Protein AF-A0A1Y0VPX9-F1 (afdb_monomer)

Mean predicted aligned error: 4.16 Å

Solvent-accessible surface area (backbone atoms only — not comparable to full-atom values): 6638 Å² total; per-residue (Å²): 133,86,56,52,76,47,76,41,86,76,48,76,58,54,64,61,51,47,68,60,52,68,70,42,93,64,43,38,78,47,42,85,48,92,43,40,40,33,43,27,48,52,93,60,50,62,29,54,51,51,52,51,52,26,60,75,69,72,46,58,39,78,80,31,79,42,78,36,53,37,75,62,33,48,64,30,24,77,56,24,58,38,17,31,15,35,50,76,26,49,72,76,38,40,74,61,27,83,36,72,36,44,26,84,90,64,50,12,70,58,55,45,50,31,67,75,70,73,102

Foldseek 3Di:
DQKDKDFDVVQVCVVVVCVVCVPPPQWDWDDPDPGMIITHGPPDALLVVLVVVCVVVVNQLANDEEEDADPSCLSNQVSHNAYEYEQNHDPVSRVSGPYYFYHPVVPRVVVCVCVVVVD

Radius of gyration: 16.03 Å; Cα contacts (8 Å, |Δi|>4): 208; chains: 1; bounding box: 40×37×34 Å

Sequence (119 aa):
MNGIIIFDTPNSHLKQITAKLSRIKNLDISSSNTNNIELIPKNINKSTAIKSIQQEFNIPSSRTISFGDGLNDIEMFQQSGISVAMGNSPETVKKYANHVTDSNLEDGIANFLIQYFHI

Nearest PDB structures (foldseek):
  1nrw-assembly1_A  TM=9.227E-01  e=1.688E-09  Bacillus subtilis
  3niw-assembly1_A  TM=8.679E-01  e=1.804E-09  Bacteroides thetaiotaomicron
  1nf2-assembly1_A  TM=7.818E-01  e=8.109E-10  Thermotoga maritima
  2hf2-assembly2_B  TM=7.514E-01  e=4.132E-08  Escherichia coli K-12
  3r4c-assembly1_A  TM=8.508E-01  e=3.259E-07  Bacteroides thetaiotaomicron

InterPro domains:
  IPR006379 HAD-superfamily hydrolase, subfamily IIB [TIGR01484] (14-86)
  IPR023214 HAD superfamily [G3DSA:3.40.50.1000] (44-113)
  IPR036412 HAD-like superfamily [SSF56784] (4-117)

Structure (mmCIF, N/CA/C/O backbone):
data_AF-A0A1Y0VPX9-F1
#
_entry.id   AF-A0A1Y0VPX9-F1
#
loop_
_atom_site.group_PDB
_atom_site.id
_atom_site.type_symbol
_atom_site.label_atom_id
_atom_site.label_alt_id
_atom_site.label_comp_id
_atom_site.label_asym_id
_atom_site.label_entity_id
_atom_site.label_seq_id
_atom_site.pdbx_PDB_ins_code
_atom_site.Cartn_x
_atom_site.Cartn_y
_atom_site.Cartn_z
_atom_site.occupancy
_atom_site.B_iso_or_equiv
_atom_site.auth_seq_id
_atom_site.auth_comp_id
_atom_site.auth_asym_id
_atom_site.auth_atom_id
_atom_site.pdbx_PDB_model_num
ATOM 1 N N . MET A 1 1 ? -9.250 17.513 -1.512 1.00 46.19 1 MET A N 1
ATOM 2 C CA . MET A 1 1 ? -7.832 17.157 -1.294 1.00 46.19 1 MET A CA 1
ATOM 3 C C . MET A 1 1 ? -7.460 17.721 0.070 1.00 46.19 1 MET A C 1
ATOM 5 O O . MET A 1 1 ? -7.399 18.934 0.191 1.00 46.19 1 MET A O 1
ATOM 9 N N . ASN A 1 2 ? -7.355 16.882 1.106 1.00 61.69 2 A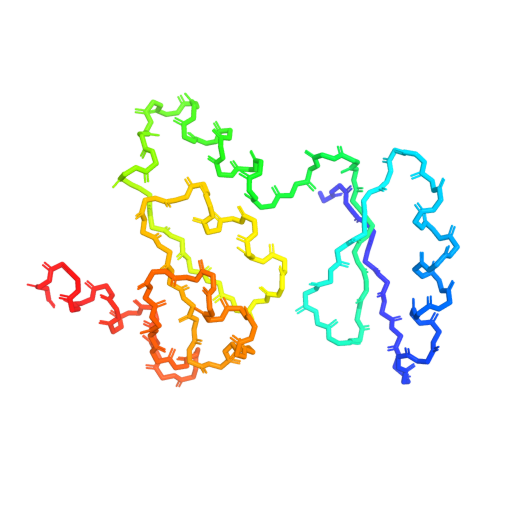SN A N 1
ATOM 10 C CA . ASN A 1 2 ? -7.175 17.339 2.500 1.00 61.69 2 ASN A CA 1
ATOM 11 C C . ASN A 1 2 ? -5.720 17.219 2.989 1.00 61.69 2 ASN A C 1
ATOM 13 O O . ASN A 1 2 ? -5.484 17.232 4.191 1.00 61.69 2 ASN A O 1
ATOM 17 N N . GLY A 1 3 ? -4.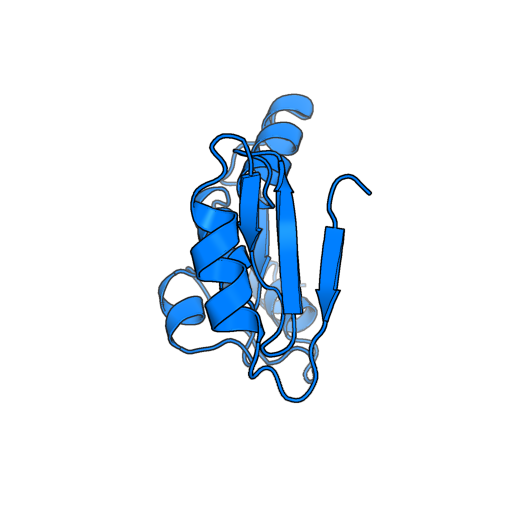759 17.074 2.074 1.00 80.50 3 GLY A N 1
ATOM 18 C CA . GLY A 1 3 ? -3.340 16.949 2.397 1.00 80.50 3 GLY A CA 1
ATOM 19 C C . GLY A 1 3 ? -2.489 17.932 1.604 1.00 80.50 3 GLY A C 1
ATOM 20 O O . GLY A 1 3 ? -2.890 18.382 0.530 1.00 80.50 3 GLY A O 1
ATOM 21 N N . ILE A 1 4 ? -1.320 18.262 2.147 1.00 90.31 4 ILE A N 1
ATOM 22 C CA . ILE A 1 4 ? -0.297 19.067 1.473 1.00 90.31 4 ILE A CA 1
ATOM 23 C C . ILE A 1 4 ? 0.810 18.117 1.035 1.00 90.31 4 ILE A C 1
ATOM 25 O O . ILE A 1 4 ? 1.351 17.385 1.860 1.00 90.31 4 ILE A O 1
ATOM 29 N N . ILE A 1 5 ? 1.166 18.140 -0.247 1.00 92.00 5 ILE A N 1
ATOM 30 C CA . ILE A 1 5 ? 2.270 17.338 -0.779 1.00 92.00 5 ILE A CA 1
ATOM 31 C C . ILE A 1 5 ? 3.458 18.258 -1.018 1.00 92.00 5 ILE A C 1
ATOM 33 O O . ILE A 1 5 ? 3.327 19.298 -1.665 1.00 92.00 5 ILE A O 1
ATOM 37 N N . ILE A 1 6 ? 4.613 17.874 -0.485 1.00 92.25 6 ILE A N 1
ATOM 38 C CA . ILE A 1 6 ? 5.869 18.598 -0.660 1.00 92.25 6 ILE A CA 1
ATOM 39 C C . ILE A 1 6 ? 6.801 17.714 -1.476 1.00 92.25 6 ILE A C 1
ATOM 41 O O . ILE A 1 6 ? 7.066 16.573 -1.095 1.00 92.25 6 ILE A O 1
ATOM 45 N N . PHE A 1 7 ? 7.311 18.263 -2.576 1.00 92.69 7 PHE A N 1
ATOM 46 C CA . PHE A 1 7 ? 8.339 17.641 -3.400 1.00 92.69 7 PHE A CA 1
ATOM 47 C C . PHE A 1 7 ? 9.675 18.346 -3.186 1.00 92.69 7 PHE A C 1
ATOM 49 O O . PHE A 1 7 ? 9.722 19.568 -3.054 1.00 92.69 7 PHE A O 1
ATOM 56 N N . ASP A 1 8 ? 10.757 17.575 -3.178 1.00 92.56 8 ASP A N 1
ATOM 57 C CA . ASP A 1 8 ? 12.124 18.096 -3.110 1.00 92.56 8 ASP A CA 1
ATOM 58 C C . ASP A 1 8 ? 13.032 17.217 -3.970 1.00 92.56 8 ASP A C 1
ATOM 60 O O . ASP A 1 8 ? 13.039 15.991 -3.844 1.00 92.56 8 ASP A O 1
ATOM 64 N N . THR A 1 9 ? 13.752 17.830 -4.906 1.00 88.00 9 THR A N 1
ATOM 65 C CA . THR A 1 9 ? 14.646 17.130 -5.836 1.00 88.00 9 THR A CA 1
ATOM 66 C C . THR A 1 9 ? 15.930 17.954 -6.012 1.00 88.00 9 THR A C 1
ATOM 68 O O . THR A 1 9 ? 15.859 19.033 -6.599 1.00 88.00 9 THR A O 1
ATOM 71 N N . PRO A 1 10 ? 17.099 17.476 -5.528 1.00 83.81 10 PRO A N 1
ATOM 72 C CA . PRO A 1 10 ? 17.304 16.218 -4.800 1.00 83.81 10 PRO A CA 1
ATOM 73 C C . PRO A 1 10 ? 16.590 16.221 -3.439 1.00 83.81 10 PRO A C 1
ATOM 75 O O . PRO A 1 10 ? 16.423 17.266 -2.829 1.00 83.81 10 PRO A O 1
ATOM 78 N N . ASN A 1 11 ? 16.188 15.048 -2.947 1.00 84.25 11 ASN A N 1
ATOM 79 C CA . ASN A 1 11 ? 15.367 14.870 -1.736 1.00 84.25 11 ASN A CA 1
ATOM 80 C C . ASN A 1 11 ? 16.102 15.143 -0.402 1.00 84.25 11 ASN A C 1
ATOM 82 O O . ASN A 1 11 ? 15.755 14.584 0.647 1.00 84.25 11 ASN A O 1
ATOM 86 N N . SER A 1 12 ? 17.142 15.978 -0.427 1.00 90.31 12 SER A N 1
ATOM 87 C CA . SER A 1 12 ? 18.058 16.212 0.689 1.00 90.31 12 SER A CA 1
ATOM 88 C C . SER A 1 12 ? 17.385 16.860 1.896 1.00 90.31 12 SER A C 1
ATOM 90 O O . SER A 1 12 ? 17.809 16.619 3.029 1.00 90.31 12 SER A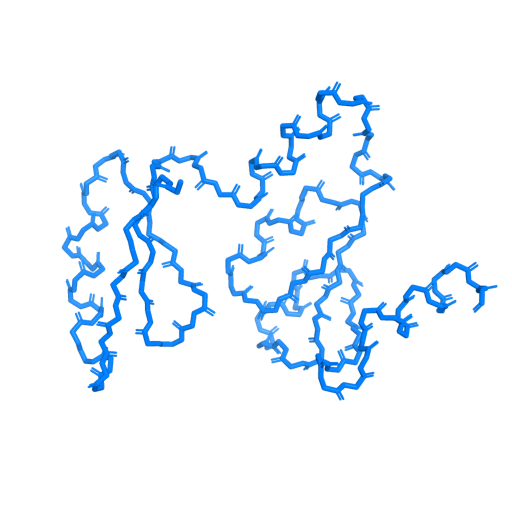 O 1
ATOM 92 N N . HIS A 1 13 ? 16.329 17.650 1.694 1.00 92.44 13 HIS A N 1
ATOM 93 C CA . HIS A 1 13 ? 15.661 18.366 2.778 1.00 92.44 13 HIS A CA 1
ATOM 94 C C . HIS A 1 13 ? 14.527 17.555 3.412 1.00 92.44 13 HIS A C 1
ATOM 96 O O . HIS A 1 13 ? 14.187 17.799 4.575 1.00 92.44 13 HIS A O 1
ATOM 102 N N . LEU A 1 14 ? 13.972 16.554 2.713 1.00 92.44 14 LEU A N 1
ATOM 103 C CA . LEU A 1 14 ? 12.784 15.816 3.170 1.00 92.44 14 LEU A CA 1
ATOM 104 C C . LEU A 1 14 ? 12.976 15.155 4.535 1.00 92.44 14 LEU A C 1
ATOM 106 O O . LEU A 1 14 ? 12.072 15.206 5.368 1.00 92.44 14 LEU A O 1
ATOM 110 N N . LYS A 1 15 ? 14.161 14.600 4.819 1.00 89.56 15 LYS A N 1
ATOM 111 C CA . LYS A 1 15 ? 14.461 14.001 6.134 1.00 89.56 15 LYS A CA 1
ATOM 112 C C . LYS A 1 15 ? 14.369 15.026 7.263 1.00 89.56 15 LYS A C 1
ATOM 114 O O . LYS A 1 15 ? 13.800 14.749 8.317 1.00 89.56 15 LYS A O 1
ATOM 119 N N . GLN A 1 16 ? 14.917 16.218 7.038 1.00 91.56 16 GLN A N 1
ATOM 120 C CA . GLN A 1 16 ? 14.931 17.287 8.033 1.00 91.56 16 GLN A CA 1
ATOM 121 C C . GLN A 1 16 ? 13.533 17.879 8.240 1.00 91.56 16 GLN A C 1
ATOM 123 O O . GLN A 1 16 ? 13.140 18.147 9.376 1.00 91.56 16 GLN A O 1
ATOM 128 N N . ILE A 1 17 ? 12.778 18.052 7.151 1.00 92.38 17 ILE A N 1
ATOM 129 C CA . ILE A 1 17 ? 11.391 18.525 7.183 1.00 92.38 17 ILE A CA 1
ATOM 130 C C . ILE A 1 17 ? 10.515 17.513 7.927 1.00 92.38 17 ILE A C 1
ATOM 132 O O . ILE A 1 17 ? 9.824 17.895 8.870 1.00 92.38 17 ILE A O 1
ATOM 136 N N . THR A 1 18 ? 10.620 16.224 7.591 1.00 91.56 18 THR A N 1
ATOM 137 C CA . THR A 1 18 ? 9.891 15.136 8.264 1.00 91.56 18 THR A CA 1
ATOM 138 C C . THR A 1 18 ? 10.157 15.159 9.766 1.00 91.56 18 THR A C 1
ATOM 140 O O . THR A 1 18 ? 9.222 15.285 10.547 1.00 91.56 18 THR A O 1
ATOM 143 N N . ALA A 1 19 ? 11.424 15.176 10.195 1.00 91.88 19 ALA A N 1
ATOM 144 C CA . ALA A 1 19 ? 11.779 15.178 11.619 1.00 91.88 19 ALA A CA 1
ATOM 145 C C . ALA A 1 19 ? 11.219 16.382 12.406 1.00 91.88 19 ALA A C 1
ATOM 147 O O . ALA A 1 19 ? 10.922 16.264 13.599 1.00 91.88 19 ALA A O 1
ATOM 148 N N . LYS A 1 20 ? 11.084 17.548 11.759 1.00 93.31 20 LYS A N 1
ATOM 149 C CA . LYS A 1 20 ? 10.473 18.741 12.366 1.00 93.31 20 LYS A CA 1
ATOM 150 C C . LYS A 1 20 ? 8.953 18.609 12.440 1.00 93.31 20 LYS A C 1
ATOM 152 O O . LYS A 1 20 ? 8.374 18.875 13.492 1.00 93.31 20 LYS A O 1
ATOM 157 N N . LEU A 1 21 ? 8.323 18.195 11.345 1.00 92.62 21 LEU A N 1
ATOM 158 C CA . LEU A 1 21 ? 6.868 18.147 11.214 1.00 92.62 21 LEU A CA 1
ATOM 159 C C . LEU A 1 21 ? 6.235 16.966 11.965 1.00 92.62 21 LEU A C 1
ATOM 161 O O . LEU A 1 21 ? 5.134 17.126 12.483 1.00 92.62 21 LEU A O 1
ATOM 165 N N . SER A 1 22 ? 6.940 15.841 12.149 1.00 90.19 22 SER A N 1
ATOM 166 C CA . SER A 1 22 ? 6.458 14.685 12.934 1.00 90.19 22 SER A CA 1
ATOM 167 C C . SER A 1 22 ? 6.162 15.013 14.405 1.00 90.19 22 SER A C 1
ATOM 169 O O . SER A 1 22 ? 5.570 14.207 15.115 1.00 90.19 22 SER A O 1
ATOM 171 N N . ARG A 1 23 ? 6.577 16.188 14.897 1.00 90.81 23 ARG A N 1
ATOM 172 C CA . ARG A 1 23 ? 6.283 16.664 16.259 1.00 90.81 23 ARG A CA 1
ATOM 173 C C . ARG A 1 23 ? 4.893 17.297 16.386 1.00 90.81 23 ARG A C 1
ATOM 175 O O . ARG A 1 23 ? 4.439 17.550 17.502 1.00 90.81 23 ARG A O 1
ATOM 182 N N . ILE A 1 24 ? 4.225 17.587 15.270 1.00 92.50 24 ILE A N 1
ATOM 183 C CA . ILE A 1 24 ? 2.902 18.211 15.255 1.00 92.50 24 ILE A CA 1
ATOM 184 C C . ILE A 1 24 ? 1.854 17.143 15.581 1.00 92.50 24 ILE A C 1
ATOM 186 O O . ILE A 1 24 ? 1.651 16.198 14.832 1.00 92.50 24 ILE A O 1
ATOM 190 N N . LYS A 1 25 ? 1.154 17.303 16.711 1.00 89.31 25 LYS A N 1
ATOM 191 C CA . LYS A 1 25 ? 0.271 16.262 17.270 1.00 89.31 25 LYS A CA 1
ATOM 192 C C . LYS A 1 25 ? -0.882 15.817 16.370 1.00 89.31 25 LYS A C 1
ATOM 194 O O . LYS A 1 25 ? -1.335 14.693 16.556 1.00 89.31 25 LYS A O 1
ATOM 199 N N . ASN A 1 26 ? -1.364 16.680 15.475 1.00 91.31 26 ASN A N 1
ATOM 200 C CA . ASN A 1 26 ? -2.559 16.460 14.648 1.00 91.31 26 ASN A CA 1
ATOM 201 C C . ASN A 1 26 ? -2.221 16.185 13.175 1.00 91.31 26 ASN A C 1
ATOM 203 O O . ASN A 1 26 ? -3.080 16.338 12.307 1.00 91.31 26 ASN A O 1
ATOM 207 N N . LEU A 1 27 ? -0.976 15.803 12.904 1.00 91.56 27 LEU A N 1
ATOM 208 C CA . LEU A 1 27 ? -0.455 15.598 11.566 1.00 91.56 27 LEU A CA 1
ATOM 209 C C . LEU A 1 27 ? 0.220 14.232 11.480 1.00 91.56 27 LEU A C 1
ATOM 211 O O . LEU A 1 27 ? 1.093 13.936 12.294 1.00 91.56 27 LEU A O 1
ATOM 215 N N . ASP A 1 28 ? -0.147 13.460 10.466 1.00 90.81 28 ASP A N 1
ATOM 216 C CA . ASP A 1 28 ? 0.619 12.298 10.033 1.00 90.81 28 ASP A CA 1
ATOM 217 C C . ASP A 1 28 ? 1.415 12.661 8.775 1.00 90.81 28 ASP A C 1
ATOM 219 O O . ASP A 1 28 ? 1.039 13.545 7.997 1.00 90.81 28 ASP A O 1
ATOM 223 N N . ILE A 1 29 ? 2.556 11.995 8.598 1.00 91.44 29 ILE A N 1
ATOM 224 C CA . ILE A 1 29 ? 3.416 12.169 7.429 1.00 91.44 29 ILE A CA 1
ATOM 225 C C . ILE A 1 29 ? 3.518 10.830 6.719 1.00 91.44 29 ILE A C 1
ATOM 227 O O . ILE A 1 29 ? 3.967 9.847 7.305 1.00 91.44 29 ILE A O 1
ATOM 231 N N . SER A 1 30 ? 3.116 10.814 5.455 1.00 89.31 30 SER A N 1
ATOM 232 C CA . SER A 1 30 ? 3.251 9.670 4.562 1.00 89.31 30 SER A CA 1
ATOM 233 C C . SER A 1 30 ? 4.185 10.005 3.401 1.00 89.31 30 SER A C 1
ATOM 235 O O . SER A 1 30 ? 4.687 11.124 3.282 1.00 89.31 30 SER A O 1
ATOM 237 N N . SER A 1 31 ? 4.447 9.026 2.549 1.00 88.75 31 SER A N 1
ATOM 238 C CA . SER A 1 31 ? 5.219 9.189 1.324 1.00 88.75 31 SER A CA 1
ATOM 239 C C . SER A 1 31 ? 4.758 8.136 0.323 1.00 88.75 31 SER A C 1
ATOM 241 O O . SER A 1 31 ? 4.588 6.966 0.676 1.00 88.75 31 SER A O 1
ATOM 243 N N . SER A 1 32 ? 4.535 8.565 -0.915 1.00 85.75 32 SER A N 1
ATOM 244 C CA . SER A 1 32 ? 4.226 7.693 -2.053 1.00 85.75 32 SER A CA 1
ATOM 245 C C . SER A 1 32 ? 5.414 7.543 -3.002 1.00 85.75 32 SER A C 1
ATOM 247 O O . SER A 1 32 ? 5.418 6.649 -3.841 1.00 85.75 32 SER A O 1
ATOM 249 N N . ASN A 1 33 ? 6.438 8.393 -2.872 1.00 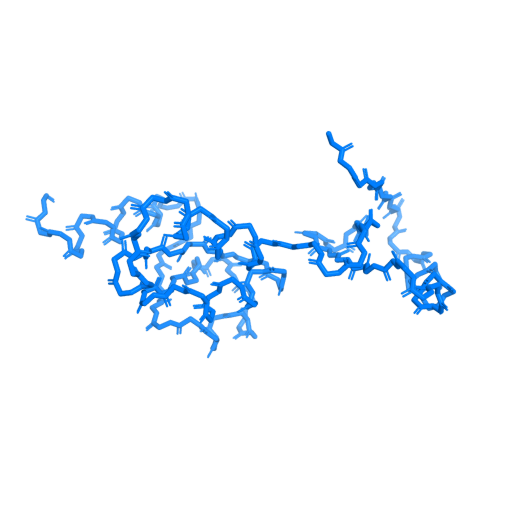85.38 33 ASN A N 1
ATOM 250 C CA . ASN A 1 33 ? 7.643 8.355 -3.683 1.00 85.38 33 ASN A CA 1
ATOM 251 C C . ASN A 1 33 ? 8.868 8.863 -2.902 1.00 85.38 33 ASN A C 1
ATOM 253 O O . ASN A 1 33 ? 8.781 9.643 -1.960 1.00 85.38 33 ASN A O 1
ATOM 257 N N . THR A 1 34 ? 10.057 8.473 -3.342 1.00 85.75 34 THR A N 1
ATOM 258 C CA . THR A 1 34 ? 11.338 8.822 -2.706 1.00 85.75 34 THR A CA 1
ATOM 259 C C . THR A 1 34 ? 11.623 10.326 -2.624 1.00 85.75 34 THR A C 1
ATOM 261 O O . THR A 1 34 ? 12.440 10.749 -1.803 1.00 85.75 34 THR A O 1
ATOM 264 N N . ASN A 1 35 ? 10.977 11.139 -3.459 1.00 91.19 35 ASN A N 1
ATOM 265 C CA . ASN A 1 35 ? 11.162 12.585 -3.546 1.00 91.19 35 ASN A CA 1
ATOM 266 C C . ASN A 1 35 ? 9.962 13.391 -3.025 1.00 91.19 35 ASN A C 1
ATOM 268 O O . ASN A 1 35 ? 9.886 14.594 -3.296 1.00 91.19 35 ASN A O 1
ATOM 272 N N . ASN A 1 36 ? 9.048 12.763 -2.276 1.00 92.00 36 ASN A N 1
ATOM 273 C CA . ASN A 1 36 ? 7.922 13.465 -1.676 1.00 92.00 36 ASN A CA 1
ATOM 274 C C . ASN A 1 36 ? 7.652 13.093 -0.214 1.00 92.00 36 ASN A C 1
ATOM 276 O O . ASN A 1 36 ? 8.019 12.023 0.278 1.00 92.00 36 ASN A O 1
ATOM 280 N N . ILE A 1 37 ? 6.965 14.011 0.460 1.00 92.81 37 ILE A N 1
ATOM 281 C CA . ILE A 1 37 ? 6.237 13.745 1.698 1.00 92.81 37 ILE A CA 1
ATOM 282 C C . ILE A 1 37 ? 4.813 14.281 1.569 1.00 92.81 37 ILE A C 1
ATOM 284 O O . ILE A 1 37 ? 4.567 15.297 0.915 1.00 92.81 37 ILE A O 1
ATOM 288 N N . GLU A 1 38 ? 3.883 13.605 2.224 1.00 91.62 38 GLU A N 1
ATOM 289 C CA . GLU A 1 38 ? 2.466 13.938 2.245 1.00 91.62 38 GLU A CA 1
ATOM 290 C C . GLU A 1 38 ? 2.064 14.255 3.680 1.00 91.62 38 GLU A C 1
ATOM 292 O O . GLU A 1 38 ? 2.160 13.410 4.567 1.00 91.62 38 GLU A O 1
ATOM 297 N N . LEU A 1 39 ? 1.636 15.491 3.910 1.00 92.50 39 LEU A N 1
ATOM 298 C CA . LEU A 1 39 ? 1.138 15.966 5.192 1.00 92.50 39 LEU A CA 1
ATOM 299 C C . LEU A 1 39 ? -0.371 15.755 5.213 1.00 92.50 39 LEU A C 1
ATOM 301 O O . LEU A 1 39 ? -1.095 16.419 4.466 1.00 92.50 39 LEU A O 1
ATOM 305 N N . ILE A 1 40 ? -0.839 14.841 6.054 1.00 91.31 40 ILE A N 1
ATOM 306 C CA . ILE A 1 40 ? -2.250 14.455 6.135 1.00 91.31 40 ILE A CA 1
ATOM 307 C C . ILE A 1 40 ? -2.773 14.624 7.565 1.00 91.31 40 ILE A C 1
ATOM 309 O O . ILE A 1 40 ? -1.995 14.538 8.521 1.00 91.31 40 ILE A O 1
ATOM 313 N N . PRO A 1 41 ? -4.077 14.899 7.753 1.00 91.12 41 PRO A N 1
ATOM 314 C CA . PRO A 1 41 ? -4.660 14.952 9.082 1.00 91.12 41 PRO A CA 1
ATOM 315 C C . PRO A 1 41 ? -4.418 13.638 9.812 1.00 91.12 41 PRO A C 1
ATOM 317 O O . PRO A 1 41 ? -4.461 12.563 9.212 1.00 91.12 41 PRO A O 1
ATOM 320 N N . LYS A 1 42 ? -4.184 13.732 11.117 1.00 88.62 42 LYS A N 1
ATOM 321 C CA . LYS A 1 42 ? -3.935 12.547 11.927 1.00 88.62 42 LYS A CA 1
ATOM 322 C C . LYS A 1 42 ? -5.061 11.522 11.820 1.00 88.62 42 LYS A C 1
ATOM 324 O O . LYS A 1 42 ? -6.237 11.888 11.852 1.00 88.62 42 LYS A O 1
ATOM 329 N N . ASN A 1 43 ? -4.682 10.247 11.788 1.00 86.44 43 ASN A N 1
ATOM 330 C CA . ASN A 1 43 ? -5.570 9.095 11.651 1.00 86.44 43 ASN A CA 1
ATOM 331 C C . ASN A 1 43 ? -6.348 9.071 10.323 1.00 86.44 43 ASN A C 1
ATOM 333 O O . ASN A 1 43 ? -7.406 8.447 10.261 1.00 86.44 43 ASN A O 1
ATOM 337 N N . ILE A 1 44 ? -5.865 9.752 9.279 1.00 88.25 44 ILE A N 1
ATOM 338 C CA . ILE A 1 44 ? -6.436 9.679 7.931 1.00 88.25 44 ILE A CA 1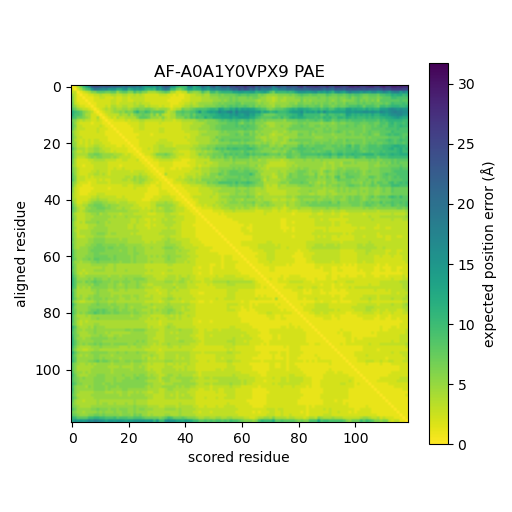
ATOM 339 C C . ILE A 1 44 ? -5.401 9.071 6.998 1.00 88.25 44 ILE A C 1
ATOM 341 O O . ILE A 1 44 ? -4.369 9.670 6.727 1.00 88.25 44 ILE A O 1
ATOM 345 N N . ASN A 1 45 ? -5.692 7.883 6.482 1.00 89.00 45 ASN A N 1
ATOM 346 C CA . ASN A 1 45 ? -4.860 7.172 5.513 1.00 89.00 45 ASN A CA 1
ATOM 347 C C . ASN A 1 45 ? -5.688 6.160 4.689 1.00 89.00 45 ASN A C 1
ATOM 349 O O . ASN A 1 45 ? -6.894 5.999 4.905 1.00 89.00 45 ASN A O 1
ATOM 353 N N . LYS A 1 46 ? -5.038 5.452 3.752 1.00 91.56 46 LYS A N 1
ATOM 354 C CA . LYS A 1 46 ? -5.680 4.448 2.880 1.00 91.56 46 LYS A CA 1
ATOM 355 C C . LYS A 1 46 ? -6.408 3.352 3.673 1.00 91.56 46 LYS A C 1
ATOM 357 O O . LYS A 1 46 ? -7.527 2.990 3.325 1.00 91.56 46 LYS A O 1
ATOM 362 N N . SER A 1 47 ? -5.814 2.883 4.771 1.00 93.12 47 SER A N 1
ATOM 363 C CA . SER A 1 47 ? -6.406 1.885 5.673 1.00 93.12 47 SER A CA 1
ATOM 364 C C . SER A 1 47 ? -7.727 2.375 6.277 1.00 93.12 47 SER A C 1
ATOM 366 O O . SER A 1 47 ? -8.763 1.721 6.140 1.00 93.12 47 SER A O 1
ATOM 368 N N . THR A 1 48 ? -7.739 3.583 6.846 1.00 94.12 48 THR A N 1
ATOM 369 C CA . THR A 1 48 ? -8.969 4.178 7.397 1.00 94.12 48 THR A CA 1
ATOM 370 C C . THR A 1 48 ? -10.028 4.460 6.331 1.00 94.12 48 THR A C 1
ATOM 372 O O . THR A 1 48 ? -11.216 4.320 6.610 1.00 94.12 48 THR A O 1
ATOM 375 N N . ALA A 1 49 ? -9.622 4.787 5.099 1.00 92.81 49 ALA A N 1
ATOM 376 C CA . ALA A 1 49 ? -10.545 4.980 3.985 1.00 92.81 49 ALA A CA 1
ATOM 377 C C . ALA A 1 49 ? -11.237 3.667 3.582 1.00 92.81 49 ALA A C 1
ATOM 379 O O . ALA A 1 49 ? -12.462 3.642 3.466 1.00 92.81 49 ALA A O 1
ATOM 380 N N . ILE A 1 50 ? -10.481 2.568 3.446 1.00 95.38 50 ILE A N 1
ATOM 381 C CA . ILE A 1 50 ? -11.052 1.237 3.180 1.00 95.38 50 ILE A CA 1
ATOM 382 C C . ILE A 1 50 ? -12.042 0.850 4.274 1.00 95.38 50 ILE A C 1
ATOM 384 O O . ILE A 1 50 ? -13.160 0.439 3.968 1.00 95.38 50 ILE A O 1
ATOM 388 N N . LYS A 1 51 ? -11.657 1.018 5.543 1.00 95.81 51 LYS A N 1
ATOM 389 C CA . LYS A 1 51 ? -12.514 0.669 6.677 1.00 95.81 51 LYS A CA 1
ATOM 390 C C . LYS A 1 51 ? -13.840 1.434 6.656 1.00 95.81 51 LYS A C 1
ATOM 392 O O . LYS A 1 51 ? -14.884 0.835 6.897 1.00 95.81 51 LYS A O 1
ATOM 397 N N . SER A 1 52 ? -13.813 2.728 6.338 1.00 95.69 52 SER A N 1
ATOM 398 C CA . SER A 1 52 ? -15.031 3.538 6.216 1.00 95.69 52 SER A CA 1
ATOM 399 C C . SER A 1 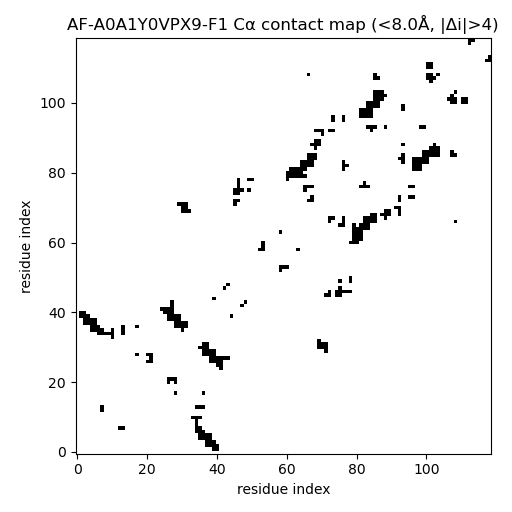52 ? -15.950 3.027 5.102 1.00 95.69 52 SER A C 1
ATOM 401 O O . SER A 1 52 ? -17.142 2.858 5.339 1.00 95.69 52 SER A O 1
ATOM 403 N N . ILE A 1 53 ? -15.403 2.700 3.924 1.00 96.50 53 ILE A N 1
ATOM 404 C CA . ILE A 1 53 ? -16.179 2.153 2.794 1.00 96.50 53 ILE A CA 1
ATOM 405 C C . ILE A 1 53 ? -16.773 0.784 3.155 1.00 96.50 53 ILE A C 1
ATOM 407 O O . ILE A 1 53 ? -17.954 0.530 2.927 1.00 96.50 53 ILE A O 1
ATOM 411 N N . GLN A 1 54 ? -15.978 -0.100 3.760 1.00 97.62 54 GLN A N 1
ATOM 412 C CA . GLN A 1 54 ? -16.442 -1.405 4.236 1.00 97.62 54 GLN A CA 1
ATOM 413 C C . GLN A 1 54 ? -17.631 -1.273 5.194 1.00 97.62 54 GLN A C 1
ATOM 415 O O . GLN A 1 54 ? -18.608 -2.009 5.071 1.00 97.62 54 GLN A O 1
ATOM 420 N N . GLN A 1 55 ? -17.570 -0.318 6.124 1.00 97.38 55 GLN A N 1
ATOM 421 C CA . GLN A 1 55 ? -18.648 -0.052 7.075 1.00 97.38 55 GLN A CA 1
ATOM 422 C C . GLN A 1 55 ? -19.891 0.528 6.399 1.00 97.38 55 GLN A C 1
ATOM 424 O O . GLN A 1 55 ? -20.992 0.049 6.655 1.00 97.38 55 GLN A O 1
ATOM 429 N N . GLU A 1 56 ? -19.724 1.516 5.519 1.00 98.19 56 GLU A N 1
ATOM 430 C CA . GLU A 1 56 ? -20.829 2.176 4.814 1.00 98.19 56 GLU A CA 1
ATOM 431 C C . GLU A 1 56 ? -21.649 1.187 3.975 1.00 98.19 56 GLU A C 1
ATOM 433 O O . GLU A 1 56 ? -22.880 1.206 4.007 1.00 98.19 56 GLU A O 1
ATOM 438 N N . PHE A 1 57 ? -20.975 0.268 3.281 1.00 98.00 57 PHE A N 1
ATOM 439 C CA . PHE A 1 57 ? -21.623 -0.705 2.399 1.00 98.00 57 PHE A CA 1
ATOM 440 C C . PHE A 1 57 ? -21.848 -2.081 3.039 1.00 98.00 57 PHE A C 1
ATOM 442 O O . PHE A 1 57 ? -22.306 -3.000 2.360 1.00 98.00 57 PHE A O 1
ATOM 449 N N . ASN A 1 58 ? -21.550 -2.247 4.333 1.00 97.88 58 ASN A N 1
ATOM 450 C CA . ASN A 1 58 ? -21.605 -3.533 5.041 1.00 97.88 58 ASN A CA 1
ATOM 451 C C . ASN A 1 58 ? -20.815 -4.656 4.330 1.00 97.88 58 ASN A C 1
ATOM 453 O O . ASN A 1 58 ? -21.253 -5.808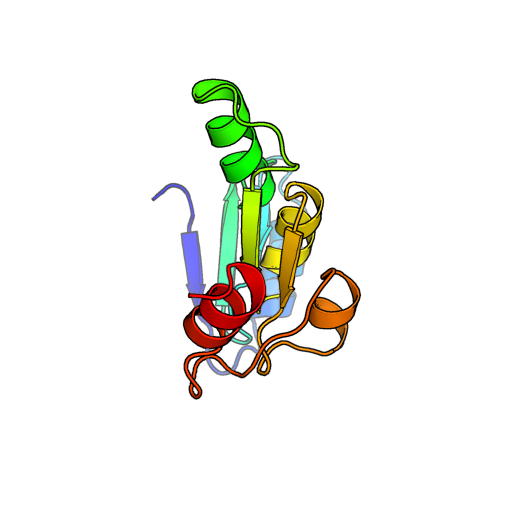 4.258 1.00 97.88 58 ASN A O 1
ATOM 457 N N . ILE A 1 59 ? -19.641 -4.323 3.789 1.00 98.12 59 ILE A N 1
ATOM 458 C CA . ILE A 1 59 ? -18.746 -5.263 3.109 1.00 98.12 59 ILE A CA 1
ATOM 459 C C . ILE A 1 59 ? -17.690 -5.745 4.114 1.00 98.12 59 ILE A C 1
ATOM 461 O O . ILE A 1 59 ? -16.917 -4.933 4.619 1.00 98.12 59 ILE A O 1
ATOM 465 N N . PRO A 1 60 ? -17.604 -7.054 4.413 1.00 97.44 60 PRO A N 1
ATOM 466 C CA . PRO A 1 60 ? -16.556 -7.570 5.286 1.00 97.44 60 PRO A CA 1
ATOM 467 C C . PRO A 1 60 ? -15.183 -7.488 4.606 1.00 97.44 60 PRO A C 1
ATOM 469 O O . PRO A 1 60 ? -15.074 -7.603 3.381 1.00 97.44 60 PRO A O 1
ATOM 472 N N . SER A 1 61 ? -14.115 -7.384 5.401 1.00 96.19 61 SER A N 1
ATOM 473 C CA . SER A 1 61 ? -12.741 -7.350 4.882 1.00 96.19 61 SER A CA 1
ATOM 474 C C . SER A 1 61 ? -12.407 -8.561 4.011 1.00 96.19 61 SER A C 1
ATOM 476 O O . SER A 1 61 ? -11.752 -8.402 2.987 1.00 96.19 61 SER A O 1
ATOM 478 N N . SER A 1 62 ? -12.944 -9.746 4.327 1.00 96.94 62 SER A N 1
ATOM 479 C CA . SER A 1 62 ? -12.809 -10.973 3.524 1.00 96.94 62 SER A CA 1
ATOM 480 C C . SER A 1 62 ? -13.302 -10.852 2.077 1.00 96.94 62 SER A C 1
ATOM 482 O O . SER A 1 62 ? -12.928 -11.666 1.240 1.00 96.94 62 SER A O 1
ATOM 484 N N . ARG A 1 63 ? -14.122 -9.841 1.767 1.00 97.12 63 ARG A N 1
ATOM 485 C CA . ARG A 1 63 ? -14.605 -9.520 0.413 1.00 97.12 63 ARG A CA 1
ATOM 486 C C . ARG A 1 63 ? -13.924 -8.289 -0.189 1.00 97.12 63 ARG A C 1
ATOM 488 O O . ARG A 1 63 ? -14.438 -7.706 -1.136 1.00 97.12 63 ARG A O 1
ATOM 495 N N . THR A 1 64 ? -12.792 -7.877 0.371 1.00 97.69 64 THR A N 1
ATOM 496 C CA . THR A 1 64 ? -11.993 -6.745 -0.100 1.00 97.69 64 THR A CA 1
ATOM 497 C C . THR A 1 64 ? -10.638 -7.244 -0.582 1.00 97.69 64 THR A C 1
ATOM 499 O O . THR A 1 64 ? -9.929 -7.928 0.161 1.00 97.69 64 THR A O 1
ATOM 502 N N . ILE A 1 65 ? -10.283 -6.870 -1.813 1.00 98.12 65 ILE A N 1
ATOM 503 C CA . ILE A 1 65 ? -8.944 -7.043 -2.378 1.00 98.12 65 ILE A CA 1
ATOM 504 C C . ILE A 1 65 ? -8.279 -5.668 -2.409 1.00 98.12 65 ILE A C 1
ATOM 506 O O . ILE A 1 65 ? -8.880 -4.708 -2.893 1.00 98.12 65 ILE A O 1
ATOM 510 N N . SER A 1 66 ? -7.051 -5.571 -1.909 1.00 97.81 66 SER A N 1
ATOM 511 C CA . SER A 1 66 ? -6.230 -4.362 -2.028 1.00 97.81 66 SER A CA 1
ATOM 512 C C . SER A 1 66 ? -4.957 -4.641 -2.815 1.00 97.81 66 SER A C 1
ATOM 514 O O . SER A 1 66 ? -4.336 -5.689 -2.645 1.00 97.81 66 SER A O 1
ATOM 516 N N . PHE A 1 67 ? -4.574 -3.683 -3.658 1.00 98.12 67 PHE A N 1
ATOM 517 C CA . PHE A 1 67 ? -3.344 -3.699 -4.444 1.00 98.12 67 PHE A CA 1
ATOM 518 C C . PHE A 1 67 ? -2.497 -2.501 -4.041 1.00 98.12 67 PHE A C 1
ATOM 520 O O . PHE A 1 67 ? -3.026 -1.395 -3.930 1.00 98.12 67 PHE A O 1
ATOM 527 N N . GLY A 1 68 ? -1.206 -2.709 -3.817 1.00 96.62 68 GLY A N 1
ATOM 528 C CA . GLY A 1 68 ? -0.317 -1.638 -3.385 1.00 96.62 68 GLY A CA 1
ATOM 529 C C . GLY A 1 68 ? 1.128 -1.889 -3.762 1.00 96.62 68 GLY A C 1
ATOM 530 O O . GLY A 1 68 ? 1.534 -3.019 -4.034 1.00 96.62 68 GLY A O 1
ATOM 531 N N . ASP A 1 69 ? 1.909 -0.820 -3.770 1.00 96.44 69 ASP A N 1
ATOM 532 C CA . ASP A 1 69 ? 3.322 -0.872 -4.116 1.00 96.44 69 ASP A CA 1
ATOM 533 C C . ASP A 1 69 ? 4.229 0.025 -3.278 1.00 96.44 69 ASP A C 1
ATOM 535 O O . ASP A 1 69 ? 5.453 -0.137 -3.308 1.00 96.44 69 ASP A O 1
ATOM 539 N N . GLY A 1 70 ? 3.640 0.901 -2.469 1.00 93.06 70 GLY A N 1
ATOM 540 C CA . GLY A 1 70 ? 4.337 1.804 -1.572 1.00 93.06 70 GLY A CA 1
ATOM 541 C C . GLY A 1 70 ? 4.336 1.345 -0.116 1.00 93.06 70 GLY A C 1
ATOM 542 O O . GLY A 1 70 ? 3.546 0.515 0.332 1.00 93.06 70 GLY A O 1
ATOM 543 N N . LEU A 1 71 ? 5.210 1.960 0.684 1.00 90.31 71 LEU A N 1
ATOM 544 C CA . LEU A 1 71 ? 5.214 1.772 2.142 1.00 90.31 71 LEU A CA 1
ATOM 545 C C . LEU A 1 71 ? 3.894 2.228 2.783 1.00 90.31 71 LEU A C 1
ATOM 547 O O . LEU A 1 71 ? 3.468 1.661 3.786 1.00 90.31 71 LEU A O 1
ATOM 551 N N . ASN A 1 72 ? 3.229 3.221 2.189 1.00 88.94 72 ASN A N 1
ATOM 552 C CA . ASN A 1 72 ? 1.930 3.720 2.636 1.00 88.94 72 ASN A CA 1
ATOM 553 C C . ASN A 1 72 ? 0.760 2.754 2.360 1.00 88.94 72 ASN A C 1
ATOM 555 O O . ASN A 1 72 ? -0.348 3.010 2.832 1.00 88.94 72 ASN A O 1
ATOM 559 N N . ASP A 1 73 ? 0.991 1.649 1.644 1.00 94.50 73 ASP A N 1
ATOM 560 C CA . ASP A 1 73 ? -0.002 0.596 1.402 1.00 94.50 73 ASP A CA 1
ATOM 561 C C . ASP A 1 73 ? 0.027 -0.517 2.459 1.00 94.50 73 ASP A C 1
ATOM 563 O O . ASP A 1 73 ? -0.934 -1.272 2.589 1.00 94.50 73 ASP A O 1
ATOM 567 N N . ILE A 1 74 ? 1.083 -0.601 3.273 1.00 94.62 74 ILE A N 1
ATOM 568 C CA . ILE A 1 74 ? 1.245 -1.678 4.265 1.00 94.62 74 ILE A CA 1
ATOM 569 C C . ILE A 1 74 ? 0.073 -1.718 5.256 1.00 94.62 74 ILE A C 1
ATOM 571 O O . ILE A 1 74 ? -0.477 -2.782 5.535 1.00 94.62 74 ILE A O 1
ATOM 575 N N . GLU A 1 75 ? -0.349 -0.565 5.777 1.00 92.94 75 GLU A N 1
ATOM 576 C CA . GLU A 1 75 ? -1.488 -0.506 6.702 1.00 92.94 75 GLU A CA 1
ATOM 577 C C . GLU A 1 75 ? -2.811 -0.863 6.013 1.00 92.94 75 GLU A C 1
ATOM 579 O O . GLU A 1 75 ? -3.729 -1.380 6.651 1.00 92.94 75 GLU A O 1
ATOM 584 N N . MET A 1 76 ? -2.922 -0.581 4.711 1.00 94.50 76 MET A N 1
ATOM 585 C CA . MET A 1 76 ? -4.102 -0.882 3.901 1.00 94.50 76 MET A CA 1
ATOM 586 C C . MET A 1 76 ? -4.268 -2.394 3.709 1.00 94.50 76 MET A C 1
ATOM 588 O O . MET A 1 76 ? -5.391 -2.900 3.787 1.00 94.50 76 MET A O 1
ATOM 592 N N . PHE A 1 77 ? -3.160 -3.123 3.539 1.00 96.81 77 PHE A N 1
ATOM 593 C CA . PHE A 1 77 ? -3.165 -4.584 3.428 1.00 96.81 77 PHE A CA 1
ATOM 594 C C . PHE A 1 77 ? -3.815 -5.256 4.638 1.00 96.81 77 PHE A C 1
ATOM 596 O O . PHE A 1 77 ? -4.565 -6.212 4.478 1.00 96.81 77 PHE A O 1
ATOM 603 N N . GLN A 1 78 ? -3.630 -4.702 5.838 1.00 92.50 78 GLN A N 1
ATOM 604 C CA . GLN A 1 78 ? -4.222 -5.236 7.070 1.00 92.50 78 GLN A CA 1
ATOM 605 C C . GLN A 1 78 ? -5.750 -5.063 7.155 1.00 92.50 78 GLN A C 1
ATOM 607 O O . GLN A 1 78 ? -6.388 -5.727 7.970 1.00 92.50 78 GLN A O 1
ATOM 612 N N . GLN A 1 79 ? -6.351 -4.178 6.350 1.00 95.25 79 GLN A N 1
ATOM 613 C CA . GLN A 1 79 ? -7.810 -3.974 6.314 1.00 95.25 79 GLN A CA 1
ATOM 614 C C . GLN A 1 79 ? -8.515 -4.824 5.255 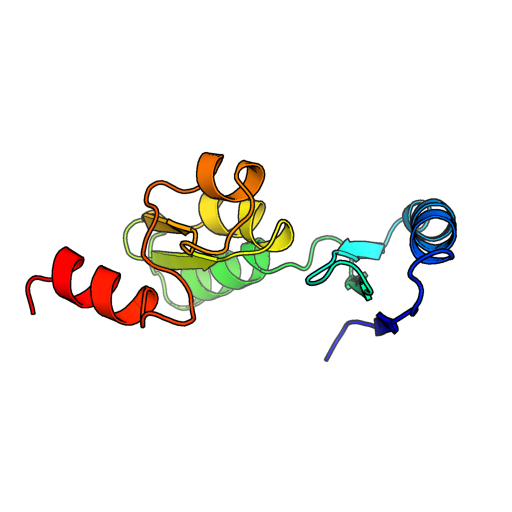1.00 95.25 79 GLN A C 1
ATOM 616 O O . GLN A 1 79 ? -9.746 -4.843 5.198 1.00 95.25 79 GLN A O 1
ATOM 621 N N . SER A 1 80 ? -7.760 -5.525 4.412 1.00 96.81 80 SER A N 1
ATOM 622 C CA . SER A 1 80 ? -8.298 -6.347 3.331 1.00 96.81 80 SER A CA 1
ATOM 623 C C . SER A 1 80 ? -8.071 -7.819 3.637 1.00 96.81 80 SER A C 1
ATOM 625 O O . SER A 1 80 ? -7.039 -8.199 4.177 1.00 96.81 80 SER A O 1
ATOM 627 N N . GLY A 1 81 ? -9.036 -8.665 3.293 1.00 96.75 81 GLY A N 1
ATOM 628 C CA . GLY A 1 81 ? -8.890 -10.112 3.430 1.00 96.75 81 GLY A CA 1
ATOM 629 C C . GLY A 1 81 ? -7.914 -10.692 2.414 1.00 96.75 81 GLY A C 1
ATOM 630 O O . GLY A 1 81 ? -7.339 -11.747 2.659 1.00 96.75 81 GLY A O 1
ATOM 631 N N . ILE A 1 82 ? -7.728 -9.995 1.290 1.00 98.12 82 ILE A N 1
ATOM 632 C CA . ILE A 1 82 ? -6.742 -10.321 0.265 1.00 98.12 82 ILE A CA 1
ATOM 633 C C . ILE A 1 82 ? -5.923 -9.058 0.006 1.00 98.12 82 ILE A C 1
ATOM 635 O O . ILE A 1 82 ? -6.455 -8.006 -0.361 1.00 98.12 82 ILE A O 1
ATOM 639 N N . SER A 1 83 ? -4.618 -9.157 0.212 1.00 98.31 83 SER A N 1
ATOM 640 C CA . SER A 1 83 ? -3.668 -8.084 -0.067 1.00 98.31 83 SER A CA 1
ATOM 641 C C . SER A 1 83 ? -2.637 -8.539 -1.090 1.00 98.31 83 SER A C 1
ATOM 643 O O . SER A 1 83 ? -2.102 -9.646 -0.991 1.00 98.31 83 SER A O 1
ATOM 645 N N . VAL A 1 84 ? -2.378 -7.686 -2.078 1.00 98.62 84 VAL A N 1
ATOM 646 C CA . VAL A 1 84 ? -1.516 -7.983 -3.222 1.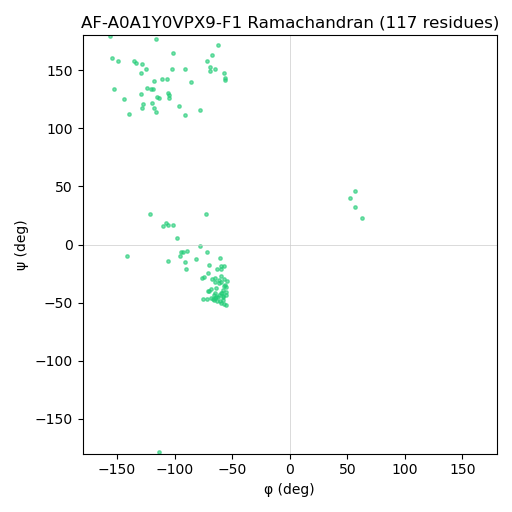00 98.62 84 VAL A CA 1
ATOM 647 C C . VAL A 1 84 ? -0.482 -6.871 -3.366 1.00 98.62 84 VAL A C 1
ATOM 649 O O . VAL A 1 84 ? -0.829 -5.715 -3.610 1.00 98.62 84 VAL A O 1
ATOM 652 N N . ALA A 1 85 ? 0.795 -7.215 -3.220 1.00 98.56 85 ALA A N 1
ATOM 653 C CA . ALA A 1 85 ? 1.886 -6.315 -3.569 1.00 98.56 85 ALA A CA 1
ATOM 654 C C . ALA A 1 85 ? 2.225 -6.448 -5.061 1.00 98.56 85 ALA A C 1
ATOM 656 O O . ALA A 1 85 ? 2.247 -7.555 -5.601 1.00 98.56 85 ALA A O 1
ATOM 657 N N . MET A 1 86 ? 2.511 -5.333 -5.726 1.00 98.44 86 MET A N 1
ATOM 658 C CA . MET A 1 86 ? 2.945 -5.338 -7.126 1.00 98.44 86 MET A CA 1
ATOM 659 C C . MET A 1 86 ? 4.381 -5.878 -7.278 1.00 98.44 86 MET A C 1
ATOM 661 O O . MET A 1 86 ? 5.204 -5.822 -6.360 1.00 98.44 86 MET A O 1
ATOM 665 N N . GLY A 1 87 ? 4.740 -6.360 -8.467 1.00 98.00 87 GLY A N 1
ATOM 666 C CA . GLY A 1 87 ? 6.083 -6.898 -8.728 1.00 98.00 87 GLY A CA 1
ATOM 667 C C . GLY A 1 87 ? 7.196 -5.862 -8.530 1.00 98.00 87 GLY A C 1
ATOM 668 O O . GLY A 1 87 ? 8.276 -6.183 -8.023 1.00 98.00 87 GLY A O 1
ATOM 669 N N . ASN A 1 88 ? 6.896 -4.596 -8.837 1.00 97.12 88 ASN A N 1
ATOM 670 C CA . ASN A 1 88 ? 7.779 -3.441 -8.657 1.00 97.12 88 ASN A CA 1
ATOM 671 C C . ASN A 1 88 ? 7.855 -2.926 -7.206 1.00 97.12 88 ASN A C 1
ATOM 673 O O . ASN A 1 88 ? 8.580 -1.965 -6.943 1.00 97.12 88 ASN A O 1
ATOM 677 N N . SER A 1 89 ? 7.123 -3.523 -6.262 1.00 96.81 89 SER A N 1
ATOM 678 C CA . SER A 1 89 ? 7.145 -3.090 -4.864 1.00 96.81 89 SER A CA 1
ATOM 679 C C . SER A 1 89 ? 8.484 -3.403 -4.180 1.00 96.81 89 SER A C 1
ATOM 681 O O . SER A 1 89 ? 9.103 -4.432 -4.467 1.00 96.81 89 SER A O 1
ATOM 683 N N . PRO A 1 90 ? 8.920 -2.587 -3.203 1.00 95.25 90 PRO A N 1
ATOM 684 C CA . PRO A 1 90 ? 10.038 -2.939 -2.335 1.00 95.25 90 PRO A CA 1
ATOM 685 C C . PRO A 1 90 ? 9.798 -4.264 -1.600 1.00 95.25 90 PRO A C 1
ATOM 687 O O . PRO A 1 90 ? 8.678 -4.559 -1.180 1.00 95.25 90 PRO A O 1
ATOM 690 N N . GLU A 1 91 ? 10.863 -5.021 -1.332 1.00 96.88 91 GLU A N 1
ATOM 691 C CA . GLU A 1 91 ? 10.775 -6.291 -0.588 1.00 96.88 91 GLU A CA 1
ATOM 692 C C . GLU A 1 91 ? 10.142 -6.134 0.801 1.00 96.88 91 GLU A C 1
ATOM 694 O O . GLU A 1 91 ? 9.484 -7.041 1.304 1.00 96.88 91 GLU A O 1
ATOM 699 N N . THR A 1 92 ? 10.301 -4.968 1.432 1.00 95.06 92 THR A N 1
ATOM 700 C CA . THR A 1 92 ? 9.623 -4.666 2.695 1.00 95.06 92 THR A CA 1
ATOM 701 C C . THR A 1 92 ? 8.111 -4.615 2.536 1.00 95.06 92 THR A C 1
ATOM 703 O O . THR A 1 92 ? 7.432 -5.090 3.429 1.00 95.06 92 THR A O 1
ATOM 706 N N . VAL A 1 93 ? 7.587 -4.090 1.424 1.00 96.38 93 VAL A N 1
ATOM 707 C CA . VAL A 1 93 ? 6.143 -4.012 1.141 1.00 96.38 93 VAL A CA 1
ATOM 708 C C . VAL A 1 93 ? 5.588 -5.400 0.826 1.00 96.38 93 VAL A C 1
ATOM 710 O O . VAL A 1 93 ? 4.594 -5.804 1.426 1.00 96.38 93 VAL A O 1
ATOM 713 N N . LYS A 1 94 ? 6.276 -6.167 -0.033 1.00 98.12 94 LYS A N 1
ATOM 714 C CA . LYS A 1 94 ? 5.866 -7.531 -0.418 1.00 98.12 94 LYS A CA 1
ATOM 715 C C . LYS A 1 94 ? 5.671 -8.456 0.785 1.00 98.12 94 LYS A C 1
ATOM 717 O O . LYS A 1 94 ? 4.732 -9.241 0.801 1.00 98.12 94 LYS A O 1
ATOM 722 N N . LYS A 1 95 ? 6.501 -8.319 1.825 1.00 97.44 95 LYS A N 1
ATOM 723 C CA . LYS A 1 95 ? 6.406 -9.109 3.069 1.00 97.44 95 LYS A CA 1
ATOM 724 C C . LYS A 1 95 ? 5.114 -8.908 3.867 1.00 97.44 95 LYS A C 1
ATOM 726 O O . LYS A 1 95 ? 4.804 -9.759 4.694 1.00 97.44 95 LYS A O 1
ATOM 731 N N . TYR A 1 96 ? 4.401 -7.799 3.672 1.00 97.06 96 TYR A N 1
ATOM 732 C CA . TYR A 1 96 ? 3.138 -7.529 4.369 1.00 97.06 96 TYR A CA 1
ATOM 733 C C . TYR A 1 96 ? 1.900 -7.935 3.562 1.00 97.06 96 TYR A C 1
ATOM 735 O O . TYR A 1 96 ? 0.804 -7.915 4.118 1.00 97.06 96 TYR A O 1
ATOM 743 N N . ALA A 1 97 ? 2.057 -8.291 2.285 1.00 97.81 97 ALA A N 1
ATOM 744 C CA . ALA A 1 97 ? 0.961 -8.737 1.437 1.00 97.81 97 ALA A CA 1
ATOM 745 C C . ALA A 1 97 ? 0.795 -10.264 1.488 1.00 97.81 97 ALA A C 1
ATOM 747 O O . ALA A 1 97 ? 1.756 -11.007 1.686 1.00 97.81 97 ALA A O 1
ATOM 748 N N . ASN A 1 98 ? -0.431 -10.747 1.284 1.00 97.62 98 ASN A N 1
ATOM 749 C CA . ASN A 1 98 ? -0.713 -12.184 1.177 1.00 97.62 98 ASN A CA 1
ATOM 750 C C . ASN A 1 98 ? -0.259 -12.756 -0.171 1.00 97.62 98 ASN A C 1
ATOM 752 O O . ASN A 1 98 ? 0.063 -13.939 -0.265 1.00 97.62 98 ASN A O 1
ATOM 756 N N . HIS A 1 99 ? -0.241 -11.912 -1.201 1.00 98.38 99 HIS A N 1
ATOM 757 C CA . HIS A 1 99 ? 0.140 -12.259 -2.559 1.00 98.38 99 HIS A CA 1
ATOM 758 C C . HIS A 1 99 ? 1.103 -11.223 -3.132 1.00 98.38 99 HIS A C 1
ATOM 760 O O . HIS A 1 99 ? 1.113 -10.058 -2.730 1.00 98.38 99 HIS A O 1
ATOM 766 N N . VAL A 1 100 ? 1.877 -11.653 -4.120 1.00 98.50 100 VAL A N 1
ATOM 767 C CA . VAL A 1 100 ? 2.662 -10.774 -4.984 1.00 98.50 100 VAL A CA 1
ATOM 768 C C . VAL A 1 100 ? 2.240 -11.069 -6.417 1.00 98.50 100 VAL A C 1
ATOM 770 O O . VAL A 1 100 ? 2.103 -12.238 -6.773 1.00 98.50 100 VAL A O 1
ATOM 773 N N . THR A 1 101 ? 2.004 -10.025 -7.204 1.00 98.69 101 THR A N 1
ATOM 774 C CA . THR A 1 101 ? 1.690 -10.132 -8.635 1.00 98.69 101 THR A CA 1
ATOM 775 C C . THR A 1 101 ? 2.813 -9.536 -9.489 1.00 98.69 101 THR A C 1
ATOM 777 O O . THR A 1 101 ? 3.828 -9.090 -8.948 1.00 98.69 101 THR A O 1
ATOM 780 N N . ASP A 1 102 ? 2.649 -9.530 -10.810 1.00 98.44 102 ASP A N 1
ATOM 781 C CA . ASP A 1 102 ? 3.589 -8.918 -11.750 1.00 98.44 102 ASP A CA 1
ATOM 782 C C . ASP A 1 102 ? 3.707 -7.402 -11.536 1.00 98.44 102 ASP A C 1
ATOM 784 O O . ASP A 1 102 ? 2.987 -6.787 -10.735 1.00 98.44 102 ASP A O 1
ATOM 788 N N . SER A 1 103 ? 4.661 -6.767 -12.213 1.00 98.19 103 SER A N 1
ATOM 789 C CA . SER A 1 103 ? 4.835 -5.324 -12.076 1.00 98.19 103 SER A CA 1
ATOM 790 C C . SER A 1 103 ? 3.657 -4.541 -12.660 1.00 98.19 103 SER A C 1
ATOM 792 O O . SER A 1 103 ? 2.861 -5.024 -13.469 1.00 98.19 103 SER A O 1
ATOM 794 N N . ASN A 1 104 ? 3.564 -3.271 -12.279 1.00 96.12 104 ASN A N 1
ATOM 795 C CA . ASN A 1 104 ? 2.628 -2.327 -12.884 1.00 96.12 104 ASN A CA 1
ATOM 796 C C . ASN A 1 104 ? 2.836 -2.125 -14.402 1.00 96.12 104 ASN A C 1
ATOM 798 O O . ASN A 1 104 ? 1.930 -1.623 -15.058 1.00 96.12 104 ASN A O 1
ATOM 802 N N . LEU A 1 105 ? 4.004 -2.485 -14.950 1.00 97.75 105 LEU A N 1
ATOM 803 C CA . LEU A 1 105 ? 4.304 -2.427 -16.387 1.00 97.75 105 LEU A CA 1
ATOM 804 C C . LEU A 1 105 ? 3.934 -3.717 -17.136 1.00 97.75 105 LEU A C 1
ATOM 806 O O . LEU A 1 105 ? 4.048 -3.762 -18.357 1.00 97.75 105 LEU A O 1
ATOM 810 N N . GLU A 1 106 ? 3.507 -4.748 -16.413 1.00 97.94 106 GLU A N 1
ATOM 811 C CA . GLU A 1 106 ? 3.196 -6.086 -16.928 1.00 97.94 106 GLU A CA 1
ATOM 812 C C . GLU A 1 106 ? 1.739 -6.466 -16.627 1.00 97.94 106 GLU A C 1
ATOM 814 O O . GLU A 1 106 ? 1.411 -7.640 -16.488 1.00 97.94 106 GLU A O 1
ATOM 819 N N . ASP A 1 107 ? 0.863 -5.468 -16.478 1.00 97.94 107 ASP A N 1
ATOM 820 C CA . ASP A 1 107 ? -0.562 -5.652 -16.184 1.00 97.94 107 ASP A CA 1
ATOM 821 C C . ASP A 1 107 ? -0.838 -6.468 -14.905 1.00 97.94 107 ASP A C 1
ATOM 823 O O . ASP A 1 107 ? -1.860 -7.145 -14.790 1.00 97.94 107 ASP A O 1
ATOM 827 N N . GLY A 1 108 ? 0.033 -6.369 -13.890 1.00 98.31 108 GLY A N 1
ATOM 828 C CA . GLY A 1 108 ? -0.021 -7.233 -12.704 1.00 98.31 108 GLY A CA 1
ATOM 829 C C . GLY A 1 108 ? -1.361 -7.255 -11.957 1.00 98.31 108 GLY A C 1
ATOM 830 O O . GLY A 1 108 ? -1.747 -8.292 -11.419 1.00 98.31 108 GLY A O 1
ATOM 831 N N . ILE A 1 109 ? -2.129 -6.159 -11.955 1.00 98.31 109 ILE A N 1
ATOM 832 C CA . ILE A 1 109 ? -3.489 -6.174 -11.387 1.00 98.31 109 ILE A CA 1
ATOM 833 C C . ILE A 1 109 ? -4.401 -7.095 -12.209 1.00 98.31 109 ILE A C 1
ATOM 835 O O . ILE A 1 109 ? -5.108 -7.923 -11.639 1.00 98.31 109 ILE A O 1
ATOM 839 N N . ALA A 1 110 ? -4.384 -6.970 -13.538 1.00 98.25 110 ALA A N 1
ATOM 840 C CA . ALA A 1 110 ? -5.219 -7.777 -14.420 1.00 98.25 110 ALA A CA 1
ATOM 841 C C . ALA A 1 110 ? -4.833 -9.259 -14.344 1.00 98.25 110 ALA A C 1
ATOM 843 O O . ALA A 1 110 ? -5.715 -10.093 -14.145 1.00 98.25 110 ALA A O 1
ATOM 844 N N . ASN A 1 111 ? -3.536 -9.576 -14.403 1.00 98.38 111 ASN A N 1
ATOM 845 C CA . ASN A 1 111 ? -3.041 -10.953 -14.312 1.00 98.38 111 ASN A CA 1
ATOM 846 C C . ASN A 1 111 ? -3.473 -11.617 -13.001 1.00 98.38 111 ASN A C 1
ATOM 848 O O . ASN A 1 111 ? -3.982 -12.740 -13.013 1.00 98.38 111 ASN A O 1
ATOM 852 N N . PHE A 1 112 ? -3.357 -10.895 -11.878 1.00 98.56 112 PHE A N 1
ATOM 853 C CA . PHE A 1 112 ? -3.832 -11.389 -10.589 1.00 98.56 112 PHE A CA 1
ATOM 854 C C . PHE A 1 112 ? -5.335 -11.667 -10.608 1.00 98.56 112 PHE A C 1
ATOM 856 O O . PHE A 1 112 ? -5.762 -12.730 -10.168 1.00 98.56 112 PHE A O 1
ATOM 863 N N . LEU A 1 113 ? -6.150 -10.733 -11.106 1.00 98.31 113 LEU A N 1
ATOM 864 C CA . LEU A 1 113 ? -7.608 -10.883 -11.117 1.00 98.31 113 LEU A CA 1
ATOM 865 C C . LEU A 1 113 ? -8.060 -12.040 -12.020 1.00 98.31 113 LEU A C 1
ATOM 867 O O . LEU A 1 113 ? -8.920 -12.816 -11.608 1.00 98.31 113 LEU A O 1
ATOM 871 N N . ILE A 1 114 ? -7.453 -12.188 -13.201 1.00 98.38 114 ILE A N 1
ATOM 872 C CA . ILE A 1 114 ? -7.668 -13.310 -14.129 1.00 98.38 114 ILE A CA 1
ATOM 873 C C . ILE A 1 114 ? -7.372 -14.640 -13.433 1.00 98.38 114 ILE A C 1
ATOM 875 O O . ILE A 1 114 ? -8.215 -15.538 -13.402 1.00 98.38 114 ILE A O 1
ATOM 879 N N . GLN A 1 115 ? -6.204 -14.750 -12.796 1.00 97.69 115 GLN A N 1
ATOM 880 C CA . GLN A 1 115 ? -5.803 -15.966 -12.096 1.00 97.69 115 GLN A CA 1
ATOM 881 C C . GLN A 1 115 ? -6.698 -16.263 -10.886 1.00 97.69 115 GLN A C 1
ATOM 883 O O . GLN A 1 115 ? -7.074 -17.415 -10.670 1.00 97.69 115 GLN A O 1
ATOM 888 N N . TYR A 1 116 ? -7.023 -15.240 -10.094 1.00 97.38 116 TYR A N 1
ATOM 889 C CA . TYR A 1 116 ? -7.770 -15.370 -8.845 1.00 97.38 116 TYR A CA 1
ATOM 890 C C . TYR A 1 116 ? -9.238 -15.740 -9.077 1.00 97.38 116 TYR A C 1
ATOM 892 O O . TYR A 1 116 ? -9.793 -16.554 -8.341 1.00 97.38 116 TYR A O 1
ATOM 900 N N . PHE A 1 117 ? -9.871 -15.150 -10.096 1.00 97.50 117 PHE A N 1
ATOM 901 C CA . PHE A 1 117 ? -11.274 -15.412 -10.426 1.00 97.50 117 PHE A CA 1
ATOM 902 C C . PHE A 1 117 ? -11.473 -16.494 -11.488 1.00 97.50 117 PHE A C 1
ATOM 904 O O . PHE A 1 117 ? -12.614 -16.894 -11.712 1.00 97.50 117 PHE A O 1
ATOM 911 N N . HIS A 1 118 ? -10.394 -16.992 -12.098 1.00 95.94 118 HIS A N 1
ATOM 912 C CA . HIS A 1 118 ? -10.437 -17.976 -13.180 1.00 95.94 118 HIS A CA 1
ATOM 913 C C . HIS A 1 118 ? -11.279 -17.508 -14.383 1.00 95.94 118 HIS A C 1
ATOM 915 O O . HIS A 1 118 ? -12.120 -18.262 -14.879 1.00 95.94 118 HIS A O 1
ATOM 921 N N . ILE A 1 119 ? -11.071 -16.260 -14.821 1.00 92.94 119 ILE A N 1
ATOM 922 C CA . ILE A 1 119 ? -11.803 -15.615 -15.932 1.00 92.94 119 ILE A CA 1
ATOM 923 C C . ILE A 1 119 ? -10.932 -15.364 -17.156 1.00 92.94 119 ILE A C 1
ATOM 925 O O . ILE A 1 119 ? -9.709 -15.195 -16.979 1.00 92.94 119 ILE A O 1
#

pLDDT: mean 93.52, std 6.58, range [46.19, 98.69]

Organism: Pediococcus pentosaceus (NCBI:txid1255)

Secondary structure (DSSP, 8-state):
---EEEE-SSTTTHHHHHHHHTT-TTEEEE-SSTTEEEEEETT-SHHHHHHHHHHHTT--GGG-EEEE-SGGGHHHHTTSSEEEE-TTS-HHHHTTSSEE---TTTTHHHHHHHHHHT-